Protein AF-A0A5N6YWA1-F1 (afdb_monomer)

pLDDT: mean 77.19, std 20.46, range [35.94, 98.06]

Organism: NCBI:txid138285

Radius of gyration: 17.49 Å; Cα contacts (8 Å, |Δi|>4): 201; chains: 1; bounding box: 44×34×45 Å

Secondary structure (DSSP, 8-state):
-EE-BT--EEEEEEEE-S-----HHHHHHS--------S--SEEEEEE---SSS-SEEEEEETTTTEEEEEEPPTTTTS---------------S-S--PPPPP--EEEEE---EEGGGGTT-EEGGGTTEETTS--TT----HHHHHHHHHHTTSPP--

InterPro domains:
  IPR007275 YTH domain [PF04146] (1-155)
  IPR007275 YTH domain [PS50882] (1-154)
  IPR007275 YTH domain [cd21134] (2-154)
  IPR045168 YTH domain containing protein [PTHR12357] (2-156)

Structure (mmCIF, N/CA/C/O backbone):
data_AF-A0A5N6YWA1-F1
#
_entry.id   AF-A0A5N6YWA1-F1
#
loop_
_atom_site.group_PDB
_atom_site.id
_atom_site.type_symbol
_atom_site.label_atom_id
_atom_site.label_alt_id
_atom_site.label_comp_id
_atom_site.label_asym_id
_atom_site.label_entity_id
_atom_site.label_seq_id
_atom_site.pdbx_PDB_ins_code
_atom_site.Cartn_x
_atom_site.Cartn_y
_atom_site.Cartn_z
_atom_site.occupancy
_atom_site.B_iso_or_equiv
_atom_site.auth_seq_id
_atom_site.auth_comp_id
_atom_site.auth_asym_id
_atom_site.auth_atom_id
_atom_site.pdbx_PDB_model_num
ATOM 1 N N . MET A 1 1 ? -2.960 -1.244 -1.814 1.00 94.38 1 MET A N 1
ATOM 2 C CA . MET A 1 1 ? -2.767 -0.648 -0.472 1.00 94.38 1 MET A CA 1
ATOM 3 C C . MET A 1 1 ? -1.416 0.034 -0.473 1.00 94.38 1 MET A C 1
ATOM 5 O O . MET A 1 1 ? -0.512 -0.536 -1.064 1.00 94.38 1 MET A O 1
ATOM 9 N N . PHE A 1 2 ? -1.275 1.211 0.135 1.00 94.56 2 PHE A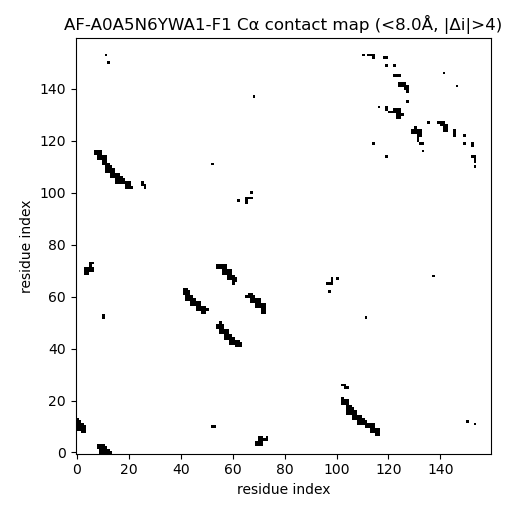 N 1
ATOM 10 C CA . PHE A 1 2 ? -0.006 1.943 0.147 1.00 94.56 2 PHE A CA 1
ATOM 11 C C . PHE A 1 2 ? 0.501 2.114 1.578 1.00 94.56 2 PHE A C 1
ATOM 13 O O . PHE A 1 2 ? -0.215 2.609 2.448 1.00 94.56 2 PHE A O 1
ATOM 20 N N . SER A 1 3 ? 1.745 1.713 1.803 1.00 92.94 3 SER A N 1
ATOM 21 C CA . SER A 1 3 ? 2.526 1.938 3.019 1.00 92.94 3 SER A CA 1
ATOM 22 C C . SER A 1 3 ? 3.948 2.286 2.614 1.00 92.94 3 SER A C 1
ATOM 24 O O . SER A 1 3 ? 4.394 1.883 1.542 1.00 92.94 3 SER A O 1
ATOM 26 N N . ALA A 1 4 ? 4.667 2.983 3.483 1.00 88.50 4 ALA A N 1
ATOM 27 C CA . ALA A 1 4 ? 6.078 3.264 3.270 1.00 88.50 4 ALA A CA 1
ATOM 28 C C . ALA A 1 4 ? 6.950 2.555 4.301 1.00 88.50 4 ALA A C 1
ATOM 30 O O . ALA A 1 4 ? 6.554 2.397 5.462 1.00 88.50 4 ALA A O 1
ATOM 31 N N . ASN A 1 5 ? 8.164 2.180 3.903 1.00 86.56 5 ASN A N 1
ATOM 32 C CA . ASN A 1 5 ? 9.148 1.671 4.850 1.00 86.56 5 ASN A CA 1
ATOM 33 C C . ASN A 1 5 ? 9.438 2.726 5.924 1.00 86.56 5 ASN A C 1
ATOM 35 O O . ASN A 1 5 ? 9.457 3.922 5.636 1.00 86.56 5 ASN A O 1
ATOM 39 N N . LYS A 1 6 ? 9.581 2.256 7.171 1.00 85.62 6 LYS A N 1
ATOM 40 C CA . LYS A 1 6 ? 9.783 3.061 8.392 1.00 85.62 6 LYS A CA 1
ATOM 41 C C . LYS A 1 6 ? 8.681 4.075 8.745 1.00 85.62 6 LYS A C 1
ATOM 43 O O . LYS A 1 6 ? 8.804 4.764 9.746 1.00 85.62 6 LYS A O 1
ATOM 48 N N . SER A 1 7 ? 7.567 4.120 8.014 1.00 87.94 7 SER A N 1
ATOM 49 C CA . SER A 1 7 ? 6.475 5.061 8.321 1.00 87.94 7 SER A CA 1
ATOM 50 C C . SER A 1 7 ? 5.608 4.683 9.523 1.00 87.94 7 SER A C 1
ATOM 52 O O . SER A 1 7 ? 4.990 5.544 10.135 1.00 87.94 7 SER A O 1
ATOM 54 N N . GLY A 1 8 ? 5.502 3.389 9.839 1.00 91.06 8 GLY A N 1
ATOM 55 C CA . GLY A 1 8 ? 4.617 2.910 10.904 1.00 91.06 8 GLY A CA 1
ATOM 56 C C . GLY A 1 8 ? 3.117 2.971 10.578 1.00 91.06 8 GLY A C 1
ATOM 57 O O . GLY A 1 8 ? 2.298 2.711 11.464 1.00 91.06 8 GLY A O 1
ATOM 58 N N . GLU A 1 9 ? 2.730 3.283 9.339 1.00 93.62 9 GLU A N 1
ATOM 59 C CA . GLU A 1 9 ? 1.328 3.444 8.954 1.00 93.62 9 GLU A CA 1
ATOM 60 C C . GLU A 1 9 ? 1.057 3.189 7.467 1.00 93.62 9 GLU A C 1
ATOM 62 O O . GLU A 1 9 ? 1.948 3.186 6.615 1.00 93.62 9 GLU A O 1
ATOM 67 N N . TYR A 1 10 ? -0.215 2.960 7.150 1.00 95.12 10 TYR A N 1
ATOM 68 C CA . TYR A 1 10 ? -0.704 2.983 5.780 1.00 95.12 10 TYR A CA 1
ATOM 69 C C . TYR A 1 10 ? -1.183 4.386 5.406 1.00 95.12 10 TYR A C 1
ATOM 71 O O . TYR A 1 10 ? -1.759 5.089 6.234 1.00 95.12 10 TYR A O 1
ATOM 79 N N . TYR A 1 11 ? -1.010 4.749 4.137 1.00 94.25 11 TYR A N 1
ATOM 80 C CA . TYR A 1 11 ? -1.332 6.072 3.582 1.00 94.25 11 TYR A CA 1
ATOM 81 C C . TYR A 1 11 ? -2.605 6.095 2.737 1.00 94.25 11 TYR A C 1
ATOM 83 O O . TYR A 1 11 ? -3.025 7.151 2.272 1.00 94.25 11 TYR A O 1
ATOM 91 N N . GLY A 1 12 ? -3.194 4.927 2.489 1.00 95.06 12 GLY A N 1
ATOM 92 C CA . GLY A 1 12 ? -4.413 4.824 1.708 1.00 95.06 12 GLY A CA 1
ATOM 93 C C . GLY A 1 12 ? -4.457 3.589 0.831 1.00 95.06 12 GLY A C 1
ATOM 94 O O . GLY A 1 12 ? -3.619 2.679 0.895 1.00 95.06 12 GLY A O 1
ATOM 95 N N . TYR A 1 13 ? -5.457 3.575 -0.038 1.00 96.81 13 TYR A N 1
ATOM 96 C CA . TYR A 1 13 ? -5.618 2.545 -1.045 1.00 96.81 13 TYR A CA 1
ATOM 97 C C . TYR A 1 13 ? -6.253 3.106 -2.314 1.00 96.81 13 TYR A C 1
ATOM 99 O O . TYR A 1 13 ? -7.013 4.078 -2.306 1.00 96.81 13 TYR A O 1
ATOM 107 N N . ALA A 1 14 ? -5.913 2.467 -3.426 1.00 96.75 14 ALA A N 1
ATOM 108 C CA . ALA A 1 14 ? -6.372 2.838 -4.748 1.00 96.75 14 ALA A CA 1
ATOM 109 C C . ALA A 1 14 ? -6.750 1.583 -5.530 1.00 96.75 14 ALA A C 1
ATOM 111 O O . ALA A 1 14 ? -6.256 0.486 -5.252 1.00 96.75 14 ALA A O 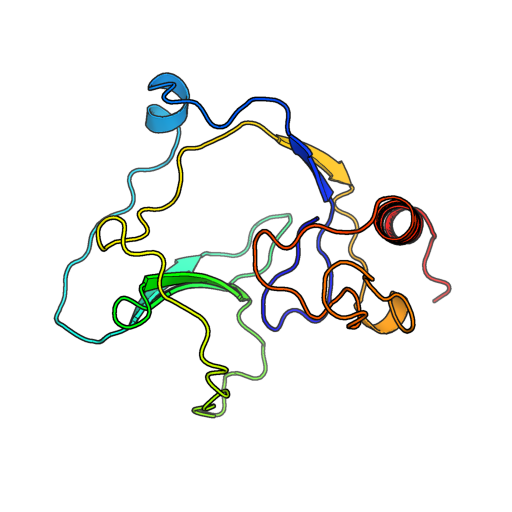1
ATOM 112 N N . ARG A 1 15 ? -7.607 1.766 -6.529 1.00 96.19 15 ARG A N 1
ATOM 113 C CA . ARG A 1 15 ? -7.982 0.734 -7.493 1.00 96.19 15 ARG A CA 1
ATOM 114 C C . ARG A 1 15 ? -7.171 0.909 -8.773 1.00 96.19 15 ARG A C 1
ATOM 116 O O . ARG A 1 15 ? -7.062 2.029 -9.268 1.00 96.19 15 ARG A O 1
ATOM 123 N N . MET A 1 16 ? -6.653 -0.184 -9.333 1.00 93.88 16 MET A N 1
ATOM 124 C CA . MET A 1 16 ? -6.093 -0.175 -10.689 1.00 93.88 16 MET A CA 1
ATOM 125 C C . MET A 1 16 ? -7.198 0.119 -11.706 1.00 93.88 16 MET A C 1
ATOM 127 O O . MET A 1 16 ? -8.238 -0.536 -11.715 1.00 93.88 16 MET A O 1
ATOM 131 N N . MET A 1 17 ? -6.968 1.116 -12.554 1.00 93.06 17 MET A N 1
ATOM 132 C CA . MET A 1 17 ? -7.900 1.563 -13.595 1.00 93.06 17 MET A CA 1
ATOM 133 C C . MET A 1 17 ? -7.442 1.166 -14.999 1.00 93.06 17 MET A C 1
ATOM 135 O O . MET A 1 17 ? -8.220 1.252 -15.944 1.00 93.06 17 MET A O 1
ATOM 139 N N . SER A 1 18 ? -6.190 0.736 -15.149 1.00 88.94 18 SER A N 1
ATOM 140 C CA . SER A 1 18 ? -5.660 0.181 -16.389 1.00 88.94 18 SER A CA 1
ATOM 141 C C . SER A 1 18 ? -4.780 -1.027 -16.097 1.00 88.94 18 SER A C 1
ATOM 143 O O . SER A 1 18 ? -4.269 -1.189 -14.989 1.00 88.94 18 SER A O 1
ATOM 145 N N . ARG A 1 19 ? -4.565 -1.858 -17.120 1.00 87.25 19 ARG A N 1
ATOM 146 C CA . ARG A 1 19 ? -3.453 -2.811 -17.117 1.00 87.25 19 ARG A CA 1
ATOM 147 C C . ARG A 1 19 ? -2.129 -2.046 -17.157 1.00 87.25 19 ARG A C 1
ATOM 149 O O . ARG A 1 19 ? -2.088 -0.899 -17.610 1.00 87.25 19 ARG A O 1
ATOM 156 N N . ILE A 1 20 ? -1.068 -2.709 -16.720 1.00 83.75 20 ILE A N 1
ATOM 157 C CA . ILE A 1 20 ? 0.310 -2.285 -16.958 1.00 83.75 20 ILE A CA 1
ATOM 158 C C . ILE A 1 20 ? 0.565 -2.524 -18.455 1.00 83.75 20 ILE A C 1
ATOM 160 O O . ILE A 1 20 ? 0.686 -3.670 -18.879 1.00 83.75 20 ILE A O 1
ATOM 164 N N . GLN A 1 21 ? 0.498 -1.470 -19.273 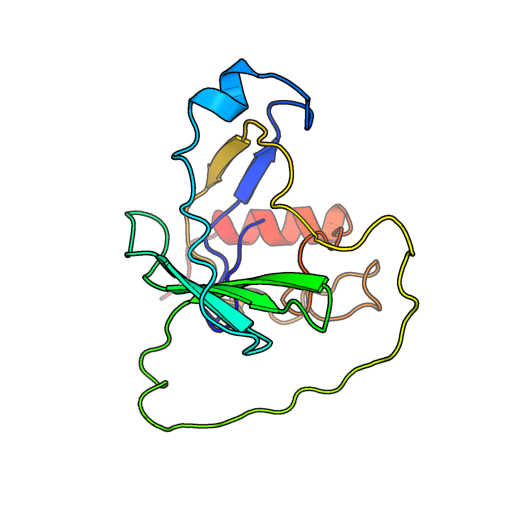1.00 68.31 21 GLN A N 1
ATOM 165 C CA . GLN A 1 21 ? 0.650 -1.539 -20.735 1.00 68.31 21 GLN A CA 1
ATOM 166 C C . GLN A 1 21 ? 1.912 -0.802 -21.193 1.00 68.31 21 GLN A C 1
ATOM 168 O O . GLN A 1 21 ? 2.390 0.106 -20.519 1.00 68.31 21 GLN A O 1
ATOM 173 N N . GLU A 1 22 ? 2.404 -1.166 -22.377 1.00 59.94 22 GLU A N 1
ATOM 174 C CA . GLU A 1 22 ? 3.334 -0.370 -23.196 1.00 59.94 22 GLU A CA 1
ATOM 175 C C . GLU A 1 22 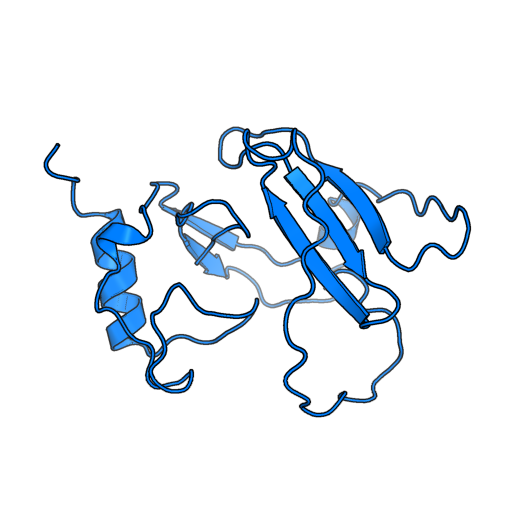? 2.586 0.774 -23.885 1.00 59.94 22 GLU A C 1
ATOM 177 O O . GLU A 1 22 ? 2.511 0.840 -25.106 1.00 59.94 22 GLU A O 1
ATOM 182 N N . ASP A 1 23 ? 1.929 1.630 -23.108 1.00 59.47 23 ASP A N 1
ATOM 183 C CA . ASP A 1 23 ? 1.290 2.811 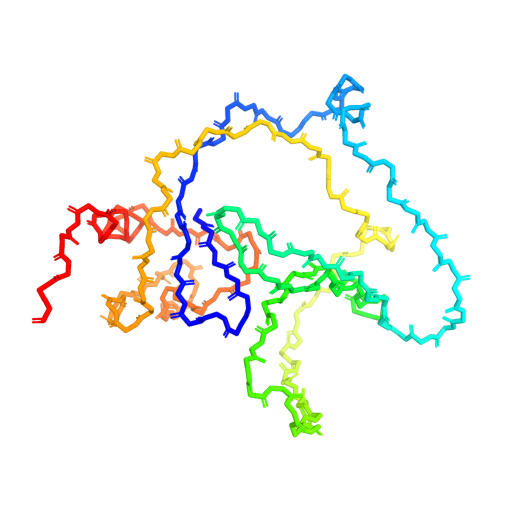-23.676 1.00 59.47 23 ASP A CA 1
ATOM 184 C C . ASP A 1 23 ? 2.276 3.979 -23.598 1.00 59.47 23 ASP A C 1
ATOM 186 O O . ASP A 1 23 ? 2.459 4.579 -22.535 1.00 59.47 23 ASP A O 1
ATOM 190 N N . ASP A 1 24 ? 2.936 4.284 -24.720 1.00 60.78 24 ASP A N 1
ATOM 191 C CA . ASP A 1 24 ? 3.927 5.366 -24.836 1.00 60.78 24 ASP A CA 1
ATOM 192 C C . ASP A 1 24 ? 3.387 6.714 -24.330 1.00 60.78 24 ASP A C 1
ATOM 194 O O . ASP A 1 24 ? 4.146 7.535 -23.810 1.00 60.78 24 ASP A O 1
ATOM 198 N N . GLY A 1 25 ? 2.066 6.920 -24.398 1.00 64.38 25 GLY A N 1
ATOM 199 C CA . GLY A 1 25 ? 1.406 8.113 -23.870 1.00 64.38 25 GLY A CA 1
ATOM 200 C C . GLY A 1 25 ? 1.554 8.287 -22.354 1.00 64.38 25 GLY A C 1
ATOM 201 O O . GLY A 1 25 ? 1.756 9.407 -21.893 1.00 64.38 25 GLY A O 1
ATOM 202 N N . LEU A 1 26 ? 1.512 7.204 -21.569 1.00 62.94 26 LEU A N 1
ATOM 203 C CA . LEU A 1 26 ? 1.730 7.268 -20.115 1.00 62.94 26 LEU A CA 1
ATOM 204 C C . LEU A 1 26 ? 3.211 7.431 -19.76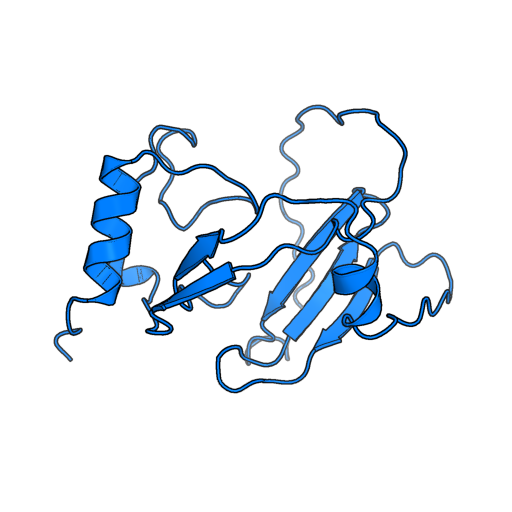9 1.00 62.94 26 LEU A C 1
ATOM 206 O O . LEU A 1 26 ? 3.555 8.067 -18.773 1.00 62.94 26 LEU A O 1
ATOM 210 N N . THR A 1 27 ? 4.085 6.857 -20.593 1.00 61.66 27 THR A N 1
ATOM 211 C CA . THR A 1 27 ? 5.536 6.961 -20.427 1.00 61.66 27 THR A CA 1
ATOM 212 C C . THR A 1 27 ? 6.020 8.393 -20.672 1.00 61.66 27 THR A C 1
ATOM 214 O O . THR A 1 27 ? 6.907 8.856 -19.961 1.00 61.66 27 THR A O 1
ATOM 217 N N . MET A 1 28 ? 5.410 9.123 -21.616 1.00 59.28 28 MET A N 1
ATOM 218 C CA . MET A 1 28 ? 5.745 10.526 -21.902 1.00 59.28 28 MET A CA 1
ATOM 219 C C . MET A 1 28 ? 5.308 11.521 -20.814 1.00 59.28 28 MET A C 1
ATOM 221 O O . MET A 1 28 ? 5.945 12.561 -20.668 1.00 59.28 28 MET A O 1
ATOM 225 N N . GLU A 1 29 ? 4.245 11.237 -20.052 1.00 64.38 29 GLU A N 1
ATOM 226 C CA . GLU A 1 29 ? 3.789 12.120 -18.961 1.00 64.38 29 GLU A CA 1
ATOM 227 C C . GLU A 1 29 ? 4.637 11.995 -17.687 1.00 64.38 29 GLU A C 1
ATOM 229 O O . GLU A 1 29 ? 4.633 12.901 -16.848 1.00 64.38 29 GLU A O 1
ATOM 234 N N . MET A 1 30 ? 5.375 10.893 -17.514 1.00 58.44 30 MET A N 1
ATOM 235 C CA . MET A 1 30 ? 6.265 10.751 -16.367 1.00 58.44 30 MET A CA 1
ATOM 236 C C . MET A 1 30 ? 7.529 11.603 -16.550 1.00 58.44 30 MET A C 1
ATOM 238 O O . MET A 1 30 ? 8.171 11.538 -17.599 1.00 58.44 30 MET A O 1
ATOM 242 N N . PRO A 1 31 ? 7.944 12.378 -15.528 1.00 54.91 31 PRO A N 1
ATOM 243 C CA . PRO A 1 31 ? 9.179 13.143 -15.604 1.00 54.91 31 PRO A CA 1
ATOM 244 C C . PRO A 1 31 ? 10.362 12.202 -15.841 1.00 54.91 31 PRO A C 1
ATOM 246 O O . PRO A 1 31 ? 10.544 11.212 -15.125 1.00 54.91 31 PRO A O 1
ATOM 249 N N . SER A 1 32 ? 11.180 12.534 -16.840 1.00 48.41 32 SER A N 1
ATOM 250 C CA . SER A 1 32 ? 12.418 11.827 -17.154 1.00 48.41 32 SER A CA 1
ATOM 251 C C . SER A 1 32 ? 13.332 11.838 -15.932 1.00 48.41 32 SER A C 1
ATOM 253 O O . SER A 1 32 ? 13.806 12.895 -15.509 1.00 48.41 32 SER A O 1
ATOM 255 N N . ARG A 1 33 ? 13.562 10.662 -15.347 1.00 53.12 33 ARG A N 1
ATOM 256 C CA . ARG A 1 33 ? 14.462 10.507 -14.204 1.00 53.12 33 ARG A CA 1
ATOM 257 C C . ARG A 1 33 ? 15.896 10.573 -14.713 1.00 53.12 33 ARG A C 1
ATOM 259 O O . ARG A 1 33 ? 16.275 9.814 -15.601 1.00 53.12 33 ARG A O 1
ATOM 266 N N . SER A 1 34 ? 16.678 11.509 -14.187 1.00 42.72 34 SER A N 1
ATOM 267 C CA . SER A 1 34 ? 18.085 11.635 -14.537 1.00 42.72 34 SER A CA 1
ATOM 268 C C . SER A 1 34 ? 18.857 10.421 -14.019 1.00 42.72 34 SER A C 1
ATOM 270 O O . SER A 1 34 ? 18.997 10.220 -12.814 1.00 42.72 34 SER A O 1
ATOM 272 N N . ASN A 1 35 ? 19.388 9.612 -14.939 1.00 43.56 35 ASN A N 1
ATOM 273 C CA . ASN A 1 35 ? 20.419 8.625 -14.627 1.00 43.56 35 ASN A CA 1
ATOM 274 C C . ASN A 1 35 ? 21.725 9.373 -14.322 1.00 43.56 35 ASN A C 1
ATOM 276 O O . ASN A 1 35 ? 22.590 9.516 -15.186 1.00 43.56 35 ASN A O 1
ATOM 280 N N . HIS A 1 36 ? 21.874 9.884 -13.101 1.00 42.84 36 HIS A N 1
ATOM 281 C CA . HIS A 1 36 ? 23.182 10.298 -12.607 1.00 42.84 36 HIS A CA 1
ATOM 282 C C . HIS A 1 36 ? 23.970 9.036 -12.245 1.00 42.84 36 HIS A C 1
ATOM 284 O O . HIS A 1 36 ? 23.877 8.521 -11.137 1.00 42.84 36 HIS A O 1
ATOM 290 N N . HIS A 1 37 ? 24.703 8.503 -13.223 1.00 42.88 37 HIS A N 1
ATOM 291 C CA . HIS A 1 37 ? 25.755 7.525 -12.974 1.00 42.88 37 HIS A CA 1
ATOM 292 C C . HIS A 1 37 ? 26.938 8.245 -12.324 1.00 42.88 37 HIS A C 1
ATOM 294 O O . HIS A 1 37 ? 27.694 8.929 -13.013 1.00 42.88 37 HIS A O 1
ATOM 300 N N . THR A 1 38 ? 27.108 8.064 -11.018 1.00 40.50 38 THR A N 1
ATOM 301 C CA . THR A 1 38 ? 28.362 8.370 -10.331 1.00 40.50 38 THR A CA 1
ATOM 302 C C . THR A 1 38 ? 28.737 7.162 -9.491 1.00 40.50 38 THR A C 1
ATOM 304 O O . THR A 1 38 ? 28.097 6.937 -8.476 1.00 40.50 38 THR A O 1
ATOM 307 N N . GLU A 1 39 ? 29.773 6.447 -9.946 1.00 47.12 39 GLU A N 1
ATOM 308 C CA . GLU A 1 39 ? 30.578 5.446 -9.221 1.00 47.12 39 GLU A CA 1
ATOM 309 C C . GLU A 1 39 ? 29.818 4.227 -8.634 1.00 47.12 39 GLU A C 1
ATOM 311 O O . GLU A 1 39 ? 28.623 4.286 -8.358 1.00 47.12 39 GLU A O 1
ATOM 316 N N . PRO A 1 40 ? 30.473 3.059 -8.495 1.00 46.00 40 PRO A N 1
ATOM 317 C CA . PRO A 1 40 ? 29.835 1.835 -8.027 1.00 46.00 40 PRO A CA 1
ATOM 318 C C . PRO A 1 40 ? 29.758 1.855 -6.497 1.00 46.00 40 PRO A C 1
ATOM 320 O O . PRO A 1 40 ? 30.455 1.102 -5.825 1.00 46.00 40 PRO A O 1
ATOM 323 N N . ASP A 1 41 ? 28.944 2.748 -5.944 1.00 53.00 41 ASP A N 1
ATOM 324 C CA . ASP A 1 41 ? 28.378 2.515 -4.620 1.00 53.00 41 ASP A CA 1
ATOM 325 C C . ASP A 1 41 ? 27.075 1.741 -4.860 1.00 53.00 41 ASP A C 1
ATOM 327 O O . ASP A 1 41 ? 26.228 2.169 -5.645 1.00 53.00 41 ASP A O 1
ATOM 331 N N . ASP A 1 42 ? 26.936 0.560 -4.254 1.00 65.75 42 ASP A N 1
ATOM 332 C CA . ASP A 1 42 ? 25.874 -0.431 -4.530 1.00 65.75 42 ASP A CA 1
ATOM 333 C C . ASP A 1 42 ? 24.427 0.101 -4.362 1.00 65.75 42 ASP A C 1
ATOM 335 O O . ASP A 1 42 ? 23.461 -0.587 -4.703 1.00 65.75 42 ASP A O 1
ATOM 339 N N . LEU A 1 43 ? 24.259 1.330 -3.857 1.00 75.56 43 LEU A N 1
ATOM 340 C CA . LEU A 1 43 ? 22.990 1.985 -3.551 1.00 75.56 43 LEU A CA 1
ATOM 341 C C . LEU A 1 43 ? 22.883 3.347 -4.247 1.00 75.56 43 LEU A C 1
ATOM 343 O O . LEU A 1 43 ? 23.497 4.329 -3.831 1.00 75.56 43 LEU A O 1
ATOM 347 N N . ASN A 1 44 ? 22.012 3.444 -5.250 1.00 82.94 44 ASN A N 1
ATOM 348 C CA . ASN A 1 44 ? 21.634 4.729 -5.836 1.00 82.94 44 ASN A CA 1
ATOM 349 C C . ASN A 1 44 ? 20.419 5.312 -5.087 1.00 82.94 44 ASN A C 1
ATOM 351 O O . ASN A 1 44 ? 19.350 4.696 -5.046 1.00 82.94 44 ASN A O 1
ATOM 355 N N . LEU A 1 45 ? 20.593 6.496 -4.487 1.00 85.75 45 LEU A N 1
ATOM 356 C CA . LEU A 1 45 ? 19.597 7.181 -3.660 1.00 85.75 45 LEU A CA 1
ATOM 357 C C . LEU A 1 45 ? 19.030 8.412 -4.375 1.00 85.75 45 LEU A C 1
ATOM 359 O O . LEU A 1 45 ? 19.759 9.352 -4.683 1.00 85.75 45 LEU A O 1
ATOM 363 N N . ILE A 1 46 ? 17.710 8.447 -4.567 1.00 86.75 46 ILE A N 1
ATOM 364 C CA . ILE A 1 46 ? 17.010 9.571 -5.206 1.00 86.75 46 ILE A CA 1
ATOM 365 C C . ILE A 1 46 ? 16.063 10.218 -4.184 1.00 86.75 46 ILE A C 1
ATOM 367 O O . ILE A 1 46 ? 15.030 9.620 -3.866 1.00 86.75 46 ILE A O 1
ATOM 371 N N . PRO A 1 47 ? 16.371 11.424 -3.668 1.00 86.75 47 PRO A N 1
ATOM 372 C CA . PRO A 1 47 ? 15.498 12.132 -2.736 1.00 86.75 47 PRO A CA 1
ATOM 373 C C . PRO A 1 47 ? 14.141 12.464 -3.360 1.00 86.75 47 PRO A C 1
ATOM 375 O O . PRO A 1 47 ? 14.051 12.872 -4.519 1.00 86.75 47 PRO A O 1
ATOM 378 N N . THR A 1 48 ? 13.081 12.347 -2.568 1.00 86.25 48 THR A N 1
ATOM 379 C CA . THR A 1 48 ? 11.719 12.726 -2.948 1.00 86.25 48 THR A CA 1
ATOM 380 C C . THR A 1 48 ? 11.159 13.717 -1.926 1.00 86.25 48 THR A C 1
ATOM 382 O O . THR A 1 48 ? 11.051 13.362 -0.747 1.00 86.25 48 THR A O 1
ATOM 385 N N . PRO A 1 49 ? 10.799 14.949 -2.331 1.00 87.31 49 PRO A N 1
ATOM 386 C CA . PRO A 1 49 ? 10.210 15.922 -1.420 1.00 87.31 49 PRO A CA 1
ATOM 387 C C . PRO A 1 49 ? 8.827 15.467 -0.942 1.00 87.31 49 PRO A C 1
ATOM 389 O O . PRO A 1 49 ? 8.153 14.676 -1.605 1.00 87.31 49 PRO A O 1
ATOM 392 N N . ALA A 1 50 ? 8.390 16.010 0.195 1.00 87.31 50 ALA A N 1
ATOM 393 C CA . ALA A 1 50 ? 7.046 15.773 0.700 1.00 87.31 50 ALA A CA 1
ATOM 394 C C . ALA A 1 50 ? 5.980 16.265 -0.293 1.00 87.31 50 ALA A C 1
ATOM 396 O O . ALA A 1 50 ? 6.136 17.285 -0.967 1.00 87.31 50 ALA A O 1
ATOM 397 N N . THR A 1 51 ? 4.870 15.540 -0.344 1.00 85.62 51 THR A N 1
ATOM 398 C CA . THR A 1 51 ? 3.681 15.870 -1.136 1.00 85.62 51 THR A CA 1
ATOM 399 C C . THR A 1 51 ? 2.471 16.013 -0.213 1.00 85.62 51 THR A C 1
ATOM 401 O O . THR A 1 51 ? 2.563 15.781 0.990 1.00 85.62 51 THR A O 1
ATOM 404 N N . SER A 1 52 ? 1.300 16.352 -0.762 1.00 82.56 52 SER A N 1
ATOM 405 C CA . SER A 1 52 ? 0.062 16.424 0.032 1.00 82.56 52 SER A CA 1
ATOM 406 C C . SER A 1 52 ? -0.335 15.090 0.687 1.00 82.56 52 SER A C 1
ATOM 408 O O . SER A 1 52 ? -1.148 15.101 1.607 1.00 82.56 52 SER A O 1
ATOM 410 N N . THR A 1 53 ? 0.173 13.952 0.201 1.00 76.50 53 THR A N 1
ATOM 411 C CA . THR A 1 53 ? -0.275 12.604 0.602 1.00 76.50 53 THR A CA 1
ATOM 412 C C . THR A 1 53 ? 0.851 11.694 1.091 1.00 76.50 53 THR A C 1
ATOM 414 O O . THR A 1 53 ? 0.574 10.607 1.590 1.00 76.50 53 THR A O 1
ATOM 417 N N . ALA A 1 54 ? 2.112 12.104 0.946 1.00 82.88 54 ALA A N 1
ATOM 418 C CA . ALA A 1 54 ? 3.277 11.326 1.359 1.00 82.88 54 ALA A CA 1
ATOM 419 C C . ALA A 1 54 ? 4.361 12.246 1.947 1.00 82.88 54 ALA A C 1
ATOM 421 O O . ALA A 1 54 ? 4.535 13.359 1.441 1.00 82.88 54 ALA A O 1
ATOM 422 N N . PRO A 1 55 ? 5.087 11.806 2.990 1.00 86.44 55 PRO A N 1
ATOM 423 C CA . PRO A 1 55 ? 6.170 12.584 3.578 1.00 86.44 55 PRO A CA 1
ATOM 424 C C . PRO A 1 55 ? 7.374 12.645 2.632 1.00 86.44 55 PRO A C 1
ATOM 426 O O . PRO A 1 55 ? 7.382 12.029 1.564 1.00 86.44 55 PRO A O 1
ATOM 429 N N . ASN A 1 56 ? 8.399 13.397 3.025 1.00 90.12 56 ASN A N 1
ATOM 430 C CA . ASN A 1 56 ? 9.699 13.310 2.376 1.00 90.12 56 ASN A CA 1
ATOM 431 C C . ASN A 1 56 ? 10.304 11.914 2.571 1.00 90.12 56 ASN A C 1
ATOM 433 O O . ASN A 1 56 ? 9.982 11.188 3.515 1.00 90.12 56 ASN A O 1
ATOM 437 N N . GLY A 1 57 ? 11.167 11.537 1.643 1.00 90.38 57 GLY A N 1
ATOM 438 C CA . GLY A 1 57 ? 11.788 10.226 1.636 1.00 90.38 57 GLY A CA 1
ATOM 439 C C . GLY A 1 57 ? 12.771 10.085 0.496 1.00 90.38 57 GLY A C 1
ATOM 440 O O . GLY A 1 57 ? 13.228 11.073 -0.087 1.00 90.38 57 GLY A O 1
ATOM 441 N N . ARG A 1 58 ? 13.074 8.840 0.147 1.00 90.06 58 ARG A N 1
ATOM 442 C CA . ARG A 1 58 ? 14.040 8.516 -0.900 1.00 90.06 58 ARG A CA 1
ATOM 443 C C . ARG A 1 58 ? 13.703 7.204 -1.592 1.00 90.06 58 ARG A C 1
ATOM 445 O O . ARG A 1 58 ? 13.274 6.241 -0.958 1.00 90.06 58 ARG A O 1
ATOM 452 N N . ILE A 1 59 ? 13.924 7.166 -2.902 1.00 87.44 59 ILE A N 1
ATOM 453 C CA . ILE A 1 59 ? 13.975 5.916 -3.663 1.00 87.44 59 ILE A CA 1
ATOM 454 C C . ILE A 1 59 ? 15.374 5.335 -3.467 1.00 87.44 59 ILE A C 1
ATOM 456 O O . ILE A 1 59 ? 16.363 6.020 -3.721 1.00 87.44 59 ILE A O 1
ATOM 460 N N . ILE A 1 60 ? 15.440 4.084 -3.026 1.00 86.50 60 ILE A N 1
ATOM 461 C CA . ILE A 1 60 ? 16.663 3.304 -2.860 1.00 86.50 60 ILE A CA 1
ATOM 462 C C . ILE A 1 60 ? 16.677 2.256 -3.965 1.00 86.50 60 ILE A C 1
ATOM 464 O O . ILE A 1 60 ? 15.789 1.406 -4.030 1.00 86.50 60 ILE A O 1
ATOM 468 N N . ASN A 1 61 ? 17.668 2.340 -4.844 1.00 83.56 61 ASN A N 1
ATOM 469 C CA . ASN A 1 61 ? 17.947 1.343 -5.867 1.00 83.56 61 ASN A CA 1
ATOM 470 C C . ASN A 1 61 ? 19.212 0.575 -5.457 1.00 83.56 61 ASN A C 1
ATOM 472 O O . ASN A 1 61 ? 20.320 1.083 -5.629 1.00 83.56 61 ASN A O 1
ATOM 476 N N . ASP A 1 62 ? 19.027 -0.606 -4.861 1.00 82.81 62 ASP A N 1
ATOM 477 C CA . ASP A 1 62 ? 20.103 -1.530 -4.483 1.00 82.81 62 ASP A CA 1
ATOM 478 C C . ASP A 1 62 ? 20.426 -2.392 -5.704 1.00 82.81 62 ASP A C 1
ATOM 480 O O . ASP A 1 62 ? 19.730 -3.367 -6.012 1.00 82.81 62 ASP A O 1
ATOM 484 N N . LEU A 1 63 ? 21.466 -1.981 -6.431 1.00 77.19 63 LEU A N 1
ATOM 485 C CA . LEU A 1 63 ? 21.892 -2.632 -7.666 1.00 77.19 63 LEU A CA 1
ATOM 486 C C . LEU A 1 63 ? 22.460 -4.027 -7.392 1.00 77.19 63 LEU A C 1
ATOM 488 O O . LEU A 1 63 ? 22.255 -4.928 -8.204 1.00 77.19 63 LEU A O 1
ATOM 492 N N . ALA A 1 64 ? 23.116 -4.218 -6.245 1.00 77.12 64 ALA A N 1
ATOM 493 C CA . ALA A 1 64 ? 23.692 -5.500 -5.850 1.00 77.12 64 ALA A CA 1
ATOM 494 C C . ALA A 1 64 ? 22.615 -6.562 -5.599 1.00 77.12 64 ALA A C 1
ATOM 496 O O . ALA A 1 64 ? 22.807 -7.737 -5.912 1.00 77.12 64 ALA A O 1
ATOM 497 N N . ARG A 1 65 ? 21.469 -6.155 -5.046 1.00 77.25 65 ARG A N 1
ATOM 498 C CA . ARG A 1 65 ? 20.316 -7.036 -4.810 1.00 77.25 65 ARG A CA 1
ATOM 499 C C . ARG A 1 65 ? 19.274 -6.997 -5.922 1.00 77.25 65 ARG A C 1
ATOM 501 O O . ARG A 1 65 ? 18.342 -7.795 -5.890 1.00 77.25 65 ARG A O 1
ATOM 508 N N . GLY A 1 66 ? 19.405 -6.073 -6.872 1.00 75.31 66 GLY A N 1
ATOM 509 C CA . GLY A 1 66 ? 18.428 -5.855 -7.932 1.00 75.31 66 GLY A CA 1
ATOM 510 C C . GLY A 1 66 ? 17.046 -5.473 -7.398 1.00 75.31 66 GLY A C 1
ATOM 511 O O . GLY A 1 66 ? 16.055 -5.901 -7.979 1.00 75.31 66 GLY A O 1
ATOM 512 N N . ILE A 1 67 ? 16.973 -4.717 -6.295 1.00 80.00 67 ILE A N 1
ATOM 513 C CA . ILE A 1 67 ? 15.709 -4.284 -5.679 1.00 80.00 67 ILE A CA 1
ATOM 514 C C . ILE A 1 67 ? 15.591 -2.761 -5.678 1.00 80.00 67 ILE A C 1
ATOM 516 O O . ILE A 1 67 ? 16.545 -2.043 -5.378 1.00 80.00 67 ILE A O 1
ATOM 520 N N . VAL A 1 68 ? 14.383 -2.267 -5.945 1.00 83.50 68 VAL A N 1
ATOM 521 C CA . VAL A 1 68 ? 14.045 -0.846 -5.822 1.00 83.50 68 VAL A CA 1
ATOM 522 C C . VAL A 1 68 ? 12.906 -0.677 -4.826 1.00 83.50 68 VAL A C 1
ATOM 524 O O . VAL A 1 68 ? 11.879 -1.341 -4.937 1.00 83.50 68 VAL A O 1
ATOM 527 N N . PHE A 1 69 ? 13.064 0.221 -3.856 1.00 85.44 69 PHE A N 1
ATOM 528 C CA . PHE A 1 69 ? 12.017 0.524 -2.880 1.00 85.44 69 PHE A CA 1
ATOM 529 C C . PHE A 1 69 ? 12.053 1.986 -2.438 1.00 85.44 69 PHE A C 1
ATOM 531 O O . PHE A 1 69 ? 13.047 2.685 -2.613 1.00 85.44 69 PHE A O 1
ATOM 538 N N . TRP A 1 70 ? 10.945 2.459 -1.872 1.00 87.50 70 TRP A N 1
ATOM 539 C CA . TRP A 1 70 ? 10.843 3.799 -1.299 1.00 87.50 70 TRP A CA 1
ATOM 540 C C . TRP A 1 70 ? 10.822 3.730 0.228 1.00 87.50 70 TRP A C 1
ATOM 542 O O . TRP A 1 70 ? 10.134 2.889 0.813 1.00 87.50 70 TRP A O 1
ATOM 552 N N . GLU A 1 71 ? 11.557 4.626 0.875 1.00 90.06 71 GLU A N 1
ATOM 553 C CA . GLU A 1 71 ? 11.597 4.770 2.329 1.00 90.06 71 GLU A CA 1
ATOM 554 C C . GLU A 1 71 ? 11.245 6.205 2.725 1.00 90.06 71 GLU A C 1
ATOM 556 O O . GLU A 1 71 ? 11.721 7.153 2.098 1.00 90.06 71 GLU A O 1
ATOM 561 N N . ALA A 1 72 ? 10.402 6.349 3.752 1.00 89.50 72 ALA A N 1
ATOM 562 C CA . ALA A 1 72 ? 10.129 7.646 4.357 1.00 89.50 72 ALA A CA 1
ATOM 563 C C . ALA A 1 72 ? 11.333 8.071 5.199 1.00 89.50 72 ALA A C 1
ATOM 565 O O . ALA A 1 72 ? 11.876 7.254 5.943 1.00 89.50 72 ALA A O 1
ATOM 566 N N . ASP A 1 73 ? 11.705 9.346 5.136 1.00 86.06 73 ASP A N 1
ATOM 567 C CA . ASP A 1 73 ? 12.703 9.880 6.057 1.00 86.06 73 ASP A CA 1
ATOM 568 C C . ASP A 1 73 ? 12.068 9.948 7.450 1.00 86.06 73 ASP A C 1
ATOM 570 O O . ASP A 1 73 ? 11.076 10.656 7.656 1.00 86.06 73 ASP A O 1
ATOM 574 N N . SER A 1 74 ? 12.598 9.189 8.406 1.00 70.81 74 SER A N 1
ATOM 575 C CA . SER A 1 74 ? 12.148 9.285 9.789 1.00 70.81 74 SER A CA 1
ATOM 576 C C . SER A 1 74 ? 12.920 10.406 10.483 1.00 70.81 74 SER A C 1
ATOM 578 O O . SER A 1 74 ? 14.095 10.645 10.209 1.00 70.81 74 SER A O 1
ATOM 580 N N . SER A 1 75 ? 12.285 11.107 11.420 1.00 55.03 75 SER A N 1
ATOM 581 C CA . SER A 1 75 ? 12.971 12.118 12.238 1.00 55.03 75 SER A CA 1
ATOM 582 C C . SER A 1 75 ? 14.027 11.526 13.186 1.00 55.03 75 SER A C 1
ATOM 584 O O . SER A 1 75 ? 14.682 12.282 13.893 1.00 55.03 75 SER A O 1
ATOM 586 N N . GLU A 1 76 ? 14.172 10.197 13.241 1.00 51.53 76 GLU A N 1
ATOM 587 C CA . GLU A 1 76 ? 15.138 9.481 14.086 1.00 51.53 76 GLU A CA 1
ATOM 588 C C . GLU A 1 76 ? 16.458 9.167 13.351 1.00 51.53 76 GLU A C 1
ATOM 590 O O . GLU A 1 76 ? 17.397 8.675 13.968 1.00 51.53 76 GLU A O 1
ATOM 595 N N . ASP A 1 77 ? 16.574 9.491 12.056 1.00 48.84 77 ASP A N 1
ATOM 596 C CA . ASP A 1 77 ? 17.761 9.201 11.234 1.00 48.84 77 ASP A CA 1
ATOM 597 C C . ASP A 1 77 ? 18.955 10.173 11.477 1.00 48.84 77 ASP A C 1
ATOM 599 O O . ASP A 1 77 ? 19.870 10.237 10.654 1.00 48.84 77 ASP A O 1
ATOM 603 N N . GLU A 1 78 ? 18.992 10.923 12.592 1.00 48.16 78 GLU A N 1
ATOM 604 C CA . GLU A 1 78 ? 20.186 11.704 12.993 1.00 48.16 78 GLU A CA 1
ATOM 605 C C . GLU A 1 78 ? 21.296 10.845 13.628 1.00 48.16 78 GLU A C 1
ATOM 607 O O . GLU A 1 78 ? 22.432 11.306 13.732 1.00 48.16 78 GLU A O 1
ATOM 612 N N . ASP A 1 79 ? 21.012 9.595 14.009 1.00 37.28 79 ASP A N 1
ATOM 613 C CA . ASP A 1 79 ? 22.029 8.666 14.511 1.00 37.28 79 ASP A CA 1
ATOM 614 C C . ASP A 1 79 ? 22.254 7.531 13.505 1.00 37.28 79 ASP A C 1
ATOM 616 O O . ASP A 1 79 ? 21.343 6.773 13.169 1.00 37.28 79 ASP A O 1
ATOM 620 N N . GLY A 1 80 ? 23.478 7.451 12.976 1.00 42.16 80 GLY A N 1
ATOM 621 C CA . GLY A 1 80 ? 23.894 6.607 11.853 1.00 42.16 80 GLY A CA 1
ATOM 622 C C . GLY A 1 80 ? 23.850 5.102 12.131 1.00 42.16 80 GLY A C 1
ATOM 623 O O . GLY A 1 80 ? 24.881 4.426 12.113 1.00 42.16 80 GLY A O 1
ATOM 624 N N . SER A 1 81 ? 22.661 4.545 12.344 1.00 37.06 81 SER A N 1
ATOM 625 C CA . SER A 1 81 ? 22.478 3.120 12.582 1.00 37.06 81 SER A CA 1
ATOM 626 C C . SER A 1 81 ? 22.420 2.360 11.258 1.00 37.06 81 SER A C 1
ATOM 628 O O . SER A 1 81 ? 21.372 2.133 10.651 1.00 37.06 81 SER A O 1
ATOM 630 N N . LYS A 1 82 ? 23.610 1.964 10.802 1.00 47.72 82 LYS A N 1
ATOM 631 C CA . LYS A 1 82 ? 23.838 0.926 9.796 1.00 47.72 82 LYS A CA 1
ATOM 632 C C . LYS A 1 82 ? 23.120 -0.347 10.270 1.00 47.72 82 LYS A C 1
ATOM 634 O O . LYS A 1 82 ? 23.629 -1.035 11.148 1.00 47.72 82 LYS A O 1
ATOM 639 N N . PHE A 1 83 ? 21.940 -0.658 9.734 1.00 43.59 83 PHE A N 1
ATOM 640 C CA . PHE A 1 83 ? 21.260 -1.913 10.059 1.00 43.59 83 PHE A CA 1
ATOM 641 C C . PHE A 1 83 ? 21.353 -2.909 8.911 1.00 43.59 83 PHE A C 1
ATOM 643 O O . PHE A 1 83 ? 20.653 -2.823 7.902 1.00 43.59 83 PHE A O 1
ATOM 650 N N . GLU A 1 84 ? 22.217 -3.895 9.141 1.00 50.31 84 GLU A N 1
ATOM 651 C CA . GLU A 1 84 ? 22.082 -5.253 8.639 1.00 50.31 84 GLU A CA 1
ATOM 652 C C . GLU A 1 84 ? 20.629 -5.728 8.814 1.00 50.31 84 GLU A C 1
ATOM 654 O O . GLU A 1 84 ? 20.070 -5.676 9.912 1.00 50.31 84 GLU A O 1
ATOM 659 N N . ARG A 1 85 ? 19.998 -6.231 7.750 1.00 46.44 85 ARG A N 1
ATOM 660 C CA . ARG A 1 85 ? 18.808 -7.077 7.894 1.00 46.44 85 ARG A CA 1
ATOM 661 C C . ARG A 1 85 ? 18.951 -8.354 7.096 1.00 46.44 85 ARG A C 1
ATOM 663 O O . ARG A 1 85 ? 19.354 -8.356 5.937 1.00 46.44 85 ARG A O 1
ATOM 670 N N . SER A 1 86 ? 18.604 -9.423 7.806 1.00 41.28 86 SER A N 1
ATOM 671 C CA . SER A 1 86 ? 18.709 -10.829 7.458 1.00 41.28 86 SER A CA 1
ATOM 672 C C . SER A 1 86 ? 18.209 -11.123 6.050 1.00 41.28 86 SER A C 1
ATOM 674 O O . SER A 1 86 ? 17.015 -11.005 5.759 1.00 41.28 86 SER A O 1
ATOM 676 N N . VAL A 1 87 ? 19.136 -11.572 5.212 1.00 39.22 87 VAL A N 1
ATOM 677 C CA . VAL A 1 87 ? 18.842 -12.248 3.957 1.00 39.22 87 VAL A CA 1
ATOM 678 C C . VAL A 1 87 ? 18.282 -13.621 4.322 1.00 39.22 87 VAL A C 1
ATOM 680 O O . VAL A 1 87 ? 19.008 -14.495 4.784 1.00 39.22 87 VAL A O 1
ATOM 683 N N . THR A 1 88 ? 16.972 -13.799 4.187 1.00 35.94 88 THR A N 1
ATOM 684 C CA . THR A 1 88 ? 16.422 -15.124 3.911 1.00 35.94 88 THR A CA 1
ATOM 685 C C . THR A 1 88 ? 16.544 -15.335 2.409 1.00 35.94 88 THR A C 1
ATOM 687 O O . THR A 1 88 ? 15.895 -14.639 1.626 1.00 35.94 88 THR A O 1
ATOM 690 N N . ASP A 1 89 ? 17.461 -16.233 2.047 1.00 48.19 89 ASP A N 1
ATOM 691 C CA . ASP A 1 89 ? 17.646 -16.799 0.712 1.00 48.19 89 ASP A CA 1
ATOM 692 C C . ASP A 1 89 ? 16.304 -17.279 0.158 1.00 48.19 89 ASP A C 1
ATOM 694 O O . ASP A 1 89 ? 15.668 -18.134 0.770 1.00 48.19 89 ASP A O 1
ATOM 698 N N . VAL A 1 90 ? 15.892 -16.747 -0.992 1.00 41.28 90 VAL A N 1
ATOM 699 C CA . VAL A 1 90 ? 14.994 -17.430 -1.932 1.00 41.28 90 VAL A CA 1
ATOM 700 C C . VAL A 1 90 ? 15.186 -16.837 -3.328 1.00 41.28 90 VAL A C 1
ATOM 702 O O . VAL A 1 90 ? 14.829 -15.691 -3.589 1.00 41.28 90 VAL A O 1
ATOM 705 N N . GLU A 1 91 ? 15.817 -17.669 -4.157 1.00 38.59 91 GLU A N 1
ATOM 706 C CA . GLU A 1 91 ? 15.787 -17.794 -5.619 1.00 38.59 91 GLU A CA 1
ATOM 707 C C . GLU A 1 91 ? 15.541 -16.516 -6.432 1.00 38.59 91 GLU A C 1
ATOM 709 O O . GLU A 1 91 ? 14.417 -16.069 -6.663 1.00 38.59 91 GLU A O 1
ATOM 714 N N . ALA A 1 92 ? 16.654 -15.981 -6.938 1.00 41.44 92 ALA A N 1
ATOM 715 C CA . ALA A 1 92 ? 16.688 -15.040 -8.040 1.00 41.44 92 ALA A CA 1
ATOM 716 C C . ALA A 1 92 ? 15.978 -15.644 -9.261 1.00 41.44 92 ALA A C 1
ATOM 718 O O . ALA A 1 92 ? 16.446 -16.616 -9.854 1.00 41.44 92 ALA A O 1
ATOM 719 N N . VAL A 1 93 ? 14.854 -15.047 -9.654 1.00 38.28 93 VAL A N 1
ATOM 720 C CA . VAL A 1 93 ? 14.323 -15.219 -11.005 1.00 38.28 93 VAL A CA 1
ATOM 721 C C . VAL A 1 93 ? 15.286 -14.484 -11.935 1.00 38.28 93 VAL A C 1
ATOM 723 O O . VAL A 1 93 ? 15.292 -13.256 -12.003 1.00 38.28 93 VAL A O 1
ATOM 726 N N . GLU A 1 94 ? 16.158 -15.251 -12.586 1.00 42.41 94 GLU A N 1
ATOM 727 C CA . GLU A 1 94 ? 17.037 -14.781 -13.651 1.00 42.41 94 GLU A CA 1
ATOM 728 C C . GLU A 1 94 ? 16.202 -14.399 -14.881 1.00 42.41 94 GLU A C 1
ATOM 730 O O . GLU A 1 94 ? 15.966 -15.207 -15.774 1.00 42.41 94 GLU A O 1
ATOM 735 N N . GLU A 1 95 ? 15.777 -13.142 -14.955 1.00 39.28 95 GLU A N 1
ATOM 736 C CA . GLU A 1 95 ? 15.469 -12.497 -16.229 1.00 39.28 95 GLU A CA 1
ATOM 737 C C . GLU A 1 95 ? 16.017 -11.069 -16.183 1.00 39.28 95 GLU A C 1
ATOM 739 O O . GLU A 1 95 ? 15.452 -10.187 -15.547 1.00 39.28 95 GLU A O 1
ATOM 744 N N . SER A 1 96 ? 17.186 -10.900 -16.808 1.00 38.97 96 SER A N 1
ATOM 745 C CA . SER A 1 96 ? 17.853 -9.637 -17.147 1.00 38.97 96 SER A CA 1
ATOM 746 C C . SER A 1 96 ? 17.957 -8.592 -16.027 1.00 38.97 96 SER A C 1
ATOM 748 O O . SER A 1 96 ? 17.032 -7.839 -15.742 1.00 38.97 96 SER A O 1
ATOM 750 N N . GLY A 1 97 ? 19.164 -8.507 -15.454 1.00 38.47 97 GLY A N 1
ATOM 751 C CA . GLY A 1 97 ? 19.567 -7.497 -14.477 1.00 38.47 97 GLY A CA 1
ATOM 752 C C . GLY A 1 97 ? 19.105 -6.080 -14.827 1.00 38.47 97 GLY A C 1
ATOM 753 O O . GLY A 1 97 ? 19.010 -5.716 -15.996 1.00 38.47 97 GLY A O 1
ATOM 754 N N . PHE A 1 98 ? 18.862 -5.306 -13.768 1.00 40.25 98 PHE A N 1
ATOM 755 C CA . PHE A 1 98 ? 18.140 -4.032 -13.704 1.00 40.25 98 PHE A CA 1
ATOM 756 C C . PHE A 1 98 ? 16.615 -4.203 -13.641 1.00 40.25 98 PHE A C 1
ATOM 758 O O . PHE A 1 98 ? 15.922 -4.197 -14.657 1.00 40.25 98 PHE A O 1
ATOM 765 N N . GLN A 1 99 ? 16.067 -4.217 -12.417 1.00 48.97 99 GLN A N 1
ATOM 766 C CA . GLN A 1 99 ? 14.679 -3.804 -12.197 1.00 48.97 99 GLN A CA 1
ATOM 767 C C . GLN A 1 99 ? 14.567 -2.313 -12.544 1.00 48.97 99 GLN A C 1
ATOM 769 O O . GLN A 1 99 ? 14.609 -1.430 -11.690 1.00 48.97 99 GLN A O 1
ATOM 774 N N . SER A 1 100 ? 14.484 -2.019 -13.840 1.00 57.53 100 SER A N 1
ATOM 775 C CA . SER A 1 100 ? 13.971 -0.741 -14.308 1.00 57.53 100 SER A CA 1
ATOM 776 C C . SER A 1 100 ? 12.603 -0.532 -13.656 1.00 57.53 100 SER A C 1
ATOM 778 O O . SER A 1 100 ? 11.824 -1.479 -13.523 1.00 57.53 100 SER A O 1
ATOM 780 N N . ILE A 1 101 ? 12.336 0.691 -13.175 1.00 66.94 101 ILE A N 1
ATOM 781 C CA . ILE A 1 101 ? 11.015 1.045 -12.644 1.00 66.94 101 ILE A CA 1
ATOM 782 C C . ILE A 1 101 ? 9.973 0.540 -13.652 1.00 66.94 101 ILE A C 1
ATOM 784 O O . ILE A 1 101 ? 10.094 0.803 -14.850 1.00 66.94 101 ILE A O 1
ATOM 788 N N . GLY A 1 102 ? 9.008 -0.246 -13.174 1.00 72.50 102 GLY A N 1
ATOM 789 C CA . GLY A 1 102 ? 8.014 -0.862 -14.044 1.00 72.50 102 GLY A CA 1
ATOM 790 C C . GLY A 1 102 ? 7.233 0.176 -14.854 1.00 72.50 102 GLY A C 1
ATOM 791 O O . GLY A 1 102 ? 7.204 1.366 -14.531 1.00 72.50 102 GLY A O 1
ATOM 792 N N . LYS A 1 103 ? 6.568 -0.284 -15.914 1.00 80.69 103 LYS A N 1
ATOM 793 C CA . LYS A 1 103 ? 5.751 0.584 -16.771 1.00 80.69 103 LYS A CA 1
ATOM 794 C C . LYS A 1 103 ? 4.619 1.245 -15.969 1.00 80.69 103 LYS A C 1
ATOM 796 O O . LYS A 1 103 ? 4.036 0.601 -15.089 1.00 80.69 103 LYS A O 1
ATOM 801 N N . PRO A 1 104 ? 4.278 2.508 -16.271 1.00 84.44 104 PRO A N 1
ATOM 802 C CA . PRO A 1 104 ? 3.202 3.203 -15.583 1.00 84.44 104 PRO A CA 1
ATOM 803 C C . PRO A 1 104 ? 1.840 2.547 -15.840 1.00 84.44 104 PRO A C 1
ATOM 805 O O . PRO A 1 104 ? 1.572 1.978 -16.897 1.00 84.44 104 PRO A O 1
ATOM 808 N N . PHE A 1 105 ? 0.943 2.675 -14.867 1.00 87.50 105 PHE A N 1
ATOM 809 C CA . PHE A 1 105 ? -0.459 2.286 -14.984 1.00 87.50 105 PHE A CA 1
ATOM 810 C C . PHE A 1 105 ? -1.334 3.272 -14.212 1.00 87.50 105 PHE A C 1
ATOM 812 O O . PHE A 1 105 ? -0.892 3.919 -13.260 1.00 87.50 105 PHE A O 1
ATOM 819 N N . ARG A 1 106 ? -2.594 3.406 -14.628 1.00 89.12 106 ARG A N 1
ATOM 820 C CA . ARG A 1 106 ? -3.537 4.329 -13.998 1.00 89.12 106 ARG A CA 1
ATOM 821 C C . ARG A 1 106 ? -4.128 3.707 -12.745 1.00 89.12 106 ARG A C 1
ATOM 823 O O . ARG A 1 106 ? -4.588 2.564 -12.760 1.00 89.12 106 ARG A O 1
ATOM 830 N N . ILE A 1 107 ? -4.202 4.508 -11.690 1.00 93.50 107 ILE A N 1
ATOM 831 C CA . ILE A 1 107 ? -4.913 4.182 -10.456 1.00 93.50 107 ILE A CA 1
ATOM 832 C C . ILE A 1 107 ? -5.944 5.260 -10.135 1.00 93.50 107 ILE A C 1
ATOM 834 O O . ILE A 1 107 ? -5.823 6.405 -10.565 1.00 93.50 107 ILE A O 1
ATOM 838 N N . GLN A 1 108 ? -6.949 4.891 -9.350 1.00 95.31 108 GLN A N 1
ATOM 839 C CA . GLN A 1 108 ? -7.893 5.816 -8.738 1.00 95.31 108 GLN A CA 1
ATOM 840 C C . GLN A 1 108 ? -7.813 5.664 -7.225 1.00 95.31 108 GLN A C 1
ATOM 842 O O . GLN A 1 108 ? -8.124 4.592 -6.700 1.00 95.31 108 GLN A O 1
ATOM 847 N N . TRP A 1 109 ? -7.413 6.730 -6.534 1.00 95.31 109 TRP A N 1
ATOM 848 C CA . TRP A 1 109 ? -7.468 6.786 -5.076 1.00 95.31 109 TRP A CA 1
ATOM 849 C C . TRP A 1 109 ? -8.910 6.623 -4.600 1.00 95.31 109 TRP A C 1
ATOM 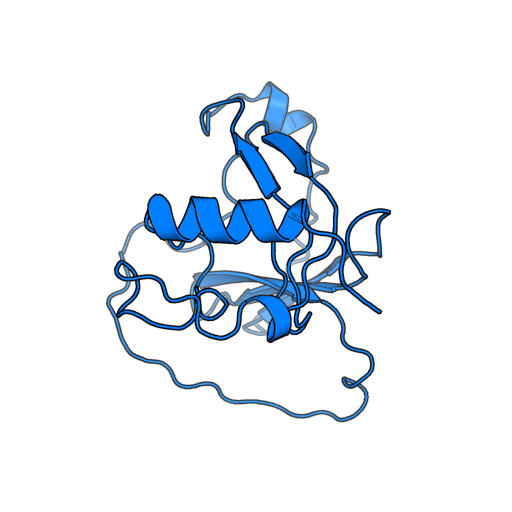851 O O . TRP A 1 109 ? -9.809 7.307 -5.086 1.00 95.31 109 TRP A O 1
ATOM 861 N N . LEU A 1 110 ? -9.117 5.692 -3.670 1.00 95.44 110 LEU A N 1
ATOM 862 C CA . LEU A 1 110 ? -10.407 5.460 -3.018 1.00 95.44 110 LEU A CA 1
ATOM 863 C C . LEU A 1 110 ? -10.403 5.999 -1.585 1.00 95.44 110 LEU A C 1
ATOM 865 O O . LEU A 1 110 ? -11.424 6.482 -1.112 1.00 95.44 110 LEU A O 1
ATOM 869 N N . SER A 1 111 ? -9.247 5.971 -0.921 1.00 93.81 111 SER A N 1
ATOM 870 C CA . SER A 1 111 ? -9.008 6.684 0.332 1.00 93.81 111 SER A CA 1
ATOM 871 C C . SER A 1 111 ? -7.545 7.095 0.431 1.00 93.81 111 SER A C 1
ATOM 873 O O . SER A 1 111 ? -6.654 6.330 0.050 1.00 93.81 111 SER A O 1
ATOM 875 N N . THR A 1 112 ? -7.321 8.291 0.968 1.00 92.81 112 THR A N 1
ATOM 876 C CA . THR A 1 112 ? -6.014 8.822 1.384 1.00 92.81 112 THR A CA 1
ATOM 877 C C . THR A 1 112 ? -5.955 9.020 2.903 1.00 92.81 112 THR A C 1
ATOM 879 O O . THR A 1 112 ? -5.110 9.761 3.401 1.00 92.81 112 THR A O 1
ATOM 882 N N . GLU A 1 113 ? -6.891 8.422 3.652 1.00 91.38 113 GLU A N 1
ATOM 883 C CA . GLU A 1 113 ? -6.835 8.426 5.113 1.00 91.38 113 GLU A CA 1
ATOM 884 C C . GLU A 1 113 ? -5.671 7.569 5.610 1.00 91.38 113 GLU A C 1
ATOM 886 O O . GLU A 1 113 ? -5.287 6.576 4.988 1.00 91.38 113 GLU A O 1
ATOM 891 N N . ARG A 1 114 ? -5.111 7.951 6.759 1.00 92.38 114 ARG A N 1
ATOM 892 C CA . ARG A 1 114 ? -3.973 7.251 7.355 1.00 92.38 114 ARG A CA 1
ATOM 893 C C . ARG A 1 114 ? -4.461 6.219 8.361 1.00 92.38 114 ARG A C 1
ATOM 895 O O . ARG A 1 114 ? -5.312 6.506 9.202 1.00 92.38 114 ARG A O 1
ATOM 902 N N . VAL A 1 115 ? -3.891 5.018 8.304 1.00 94.69 115 VAL A N 1
ATOM 903 C CA . VAL A 1 115 ? -4.165 3.948 9.272 1.00 94.69 115 VAL A CA 1
ATOM 904 C C . VAL A 1 115 ? -2.856 3.540 9.942 1.00 94.69 115 VAL A C 1
ATOM 906 O O . VAL A 1 115 ? -2.063 2.811 9.339 1.00 94.69 115 VAL A O 1
ATOM 909 N N . PRO A 1 116 ? -2.629 3.957 11.200 1.00 94.81 116 PRO A N 1
ATOM 910 C CA . PRO A 1 116 ? -1.475 3.522 11.975 1.00 94.81 116 PRO A CA 1
ATOM 911 C C . PRO A 1 116 ? -1.398 1.999 12.114 1.00 94.81 116 PRO A C 1
ATOM 913 O O . PRO A 1 116 ? -2.407 1.334 12.367 1.00 94.81 116 PRO A O 1
ATOM 916 N N . PHE A 1 117 ? -0.196 1.421 12.028 1.00 95.12 117 PHE A N 1
ATOM 917 C CA . PHE A 1 117 ? -0.012 -0.034 12.081 1.00 95.12 117 PHE A CA 1
ATOM 918 C C . PHE A 1 117 ? -0.520 -0.668 13.375 1.00 95.12 117 PHE A C 1
ATOM 920 O O . PHE A 1 117 ? -0.969 -1.816 13.349 1.00 95.12 117 PHE A O 1
ATOM 927 N N . HIS A 1 118 ? -0.518 0.058 14.495 1.00 94.19 118 HIS A N 1
ATOM 928 C CA . HIS A 1 118 ? -1.071 -0.457 15.748 1.00 94.19 118 HIS A CA 1
ATOM 929 C C . HIS A 1 118 ? -2.575 -0.768 15.644 1.00 94.19 118 HIS A C 1
ATOM 931 O O . HIS A 1 118 ? -3.044 -1.688 16.313 1.00 94.19 118 HIS A O 1
ATOM 937 N N . ARG A 1 119 ? -3.324 -0.079 14.765 1.00 94.06 119 ARG A N 1
ATOM 938 C CA . ARG A 1 119 ? -4.742 -0.379 14.487 1.00 94.06 119 ARG A CA 1
ATOM 939 C C . ARG A 1 119 ? -4.933 -1.689 13.725 1.00 94.06 119 ARG A C 1
ATOM 941 O O . ARG A 1 119 ? -6.006 -2.272 13.785 1.00 94.06 119 ARG A O 1
ATOM 948 N N . THR A 1 120 ? -3.898 -2.165 13.035 1.00 95.00 120 THR A N 1
ATOM 949 C CA . THR A 1 120 ? -3.919 -3.435 12.289 1.00 95.00 120 THR A CA 1
ATOM 950 C C . THR A 1 120 ? -3.446 -4.632 13.118 1.00 95.00 120 THR A C 1
ATOM 952 O O . THR A 1 120 ? -3.280 -5.732 12.591 1.00 95.00 120 THR A O 1
ATOM 955 N N . ARG A 1 121 ? -3.212 -4.447 14.427 1.00 94.06 121 ARG A N 1
ATOM 956 C CA . ARG A 1 121 ? -2.724 -5.506 15.317 1.00 94.06 121 ARG A CA 1
ATOM 957 C C . ARG A 1 121 ? -3.664 -6.713 15.295 1.00 94.06 121 ARG A C 1
ATOM 959 O O . ARG A 1 121 ? -4.869 -6.582 15.473 1.00 94.06 121 ARG A O 1
ATOM 966 N N . GLY A 1 122 ? -3.089 -7.900 15.109 1.00 94.50 122 GLY A N 1
ATOM 967 C CA . GLY A 1 122 ? -3.837 -9.157 15.026 1.00 94.50 122 GLY A CA 1
ATOM 968 C C . GLY A 1 122 ? -4.407 -9.474 13.640 1.00 94.50 122 GLY A C 1
ATOM 969 O O . GLY A 1 122 ? -4.799 -10.618 13.417 1.00 94.50 122 GLY A O 1
ATOM 970 N N . LEU A 1 123 ? -4.396 -8.530 12.692 1.00 96.81 123 LEU A N 1
ATOM 971 C CA . LEU A 1 123 ? -4.753 -8.807 11.303 1.00 96.81 123 LEU A CA 1
ATOM 972 C C . LEU A 1 123 ? -3.569 -9.483 10.598 1.00 96.81 123 LEU A C 1
ATOM 974 O O . LEU A 1 123 ? -2.471 -8.926 10.521 1.00 96.81 123 LEU A O 1
ATOM 978 N N . ARG A 1 124 ? -3.781 -10.710 10.119 1.00 98.06 124 ARG A N 1
ATOM 979 C CA . ARG A 1 124 ? -2.748 -11.575 9.533 1.00 98.06 124 ARG A CA 1
ATOM 980 C C . ARG A 1 124 ? -3.156 -12.029 8.144 1.00 98.06 124 ARG A C 1
ATOM 982 O O . ARG A 1 124 ? -4.344 -12.201 7.904 1.00 98.06 124 ARG A O 1
ATOM 989 N N . ASN A 1 125 ? -2.179 -12.217 7.261 1.00 97.81 125 ASN A N 1
ATOM 990 C CA . ASN A 1 125 ? -2.404 -12.624 5.877 1.00 97.81 125 ASN A CA 1
ATOM 991 C C . ASN A 1 125 ? -2.040 -14.109 5.671 1.00 97.81 125 ASN A C 1
ATOM 993 O O . ASN A 1 125 ? -0.847 -14.426 5.620 1.00 97.81 125 ASN A O 1
ATOM 997 N N . PRO A 1 126 ? -3.020 -15.023 5.518 1.00 97.94 126 PRO A N 1
ATOM 998 C CA . PRO A 1 126 ? -2.770 -16.442 5.261 1.00 97.94 126 PRO A CA 1
ATOM 999 C C . PRO A 1 126 ? -1.902 -16.709 4.027 1.00 97.94 126 PRO A C 1
ATOM 1001 O O . PRO A 1 126 ? -1.164 -17.688 4.015 1.00 97.94 126 PRO A O 1
ATOM 1004 N N . TRP A 1 127 ? -1.942 -15.830 3.020 1.00 97.50 127 TRP A N 1
ATOM 1005 C CA . TRP A 1 127 ? -1.140 -15.954 1.796 1.00 97.50 127 TRP A CA 1
ATOM 1006 C C . TRP A 1 127 ? 0.325 -15.549 1.974 1.00 97.50 127 TRP A C 1
ATOM 1008 O O . TRP A 1 127 ? 1.132 -15.742 1.073 1.00 97.50 127 TRP A O 1
ATOM 1018 N N . ASN A 1 128 ? 0.686 -15.019 3.144 1.00 96.94 128 ASN A N 1
ATOM 1019 C CA . ASN A 1 128 ? 2.045 -14.611 3.469 1.00 96.94 128 ASN A CA 1
ATOM 1020 C C . ASN A 1 128 ? 2.504 -15.222 4.801 1.00 96.94 128 ASN A C 1
ATOM 1022 O O . ASN A 1 128 ? 2.827 -14.503 5.750 1.00 96.94 128 ASN A O 1
ATOM 1026 N N . GLU A 1 129 ? 2.472 -16.556 4.893 1.00 97.12 129 GLU A N 1
ATOM 1027 C CA . GLU A 1 129 ? 2.875 -17.329 6.085 1.00 97.12 129 GLU A CA 1
ATOM 1028 C C . GLU A 1 129 ? 2.089 -16.950 7.355 1.00 97.12 129 GLU A C 1
ATOM 1030 O O . GLU A 1 129 ? 2.567 -17.098 8.480 1.00 97.12 129 GLU A O 1
ATOM 1035 N N . ASN A 1 130 ? 0.878 -16.406 7.194 1.00 96.31 130 ASN A N 1
ATOM 1036 C CA . ASN A 1 130 ? 0.066 -15.891 8.296 1.00 96.31 130 ASN A CA 1
ATOM 1037 C C . ASN A 1 130 ? 0.791 -14.824 9.154 1.00 96.31 130 ASN A C 1
ATOM 1039 O O . ASN A 1 130 ? 0.523 -14.655 10.355 1.00 96.31 130 ASN A O 1
ATOM 1043 N N . ARG A 1 131 ? 1.726 -14.084 8.543 1.00 97.00 131 ARG A N 1
ATOM 1044 C CA . ARG A 1 131 ? 2.397 -12.930 9.158 1.00 97.00 131 ARG A CA 1
ATOM 1045 C C . ARG A 1 131 ? 1.411 -11.778 9.347 1.00 97.00 131 ARG A C 1
ATOM 1047 O O . ARG A 1 131 ? 0.357 -11.735 8.710 1.00 97.00 131 ARG A O 1
ATOM 1054 N N . GLU A 1 132 ? 1.726 -10.858 10.263 1.00 96.25 132 GLU A N 1
ATOM 1055 C CA . GLU A 1 132 ? 0.931 -9.629 10.404 1.00 96.25 132 GLU A CA 1
ATOM 1056 C C . GLU A 1 132 ? 0.892 -8.882 9.074 1.00 96.25 132 GLU A C 1
ATOM 1058 O O . GLU A 1 132 ? 1.890 -8.833 8.364 1.00 96.25 132 GLU A O 1
ATOM 1063 N N . ILE A 1 133 ? -0.244 -8.266 8.759 1.00 95.94 133 ILE A N 1
ATOM 1064 C CA . ILE A 1 133 ? -0.480 -7.647 7.451 1.00 95.94 133 ILE A CA 1
ATOM 1065 C C . ILE A 1 133 ? 0.531 -6.547 7.095 1.00 95.94 133 ILE A C 1
ATOM 1067 O O . ILE A 1 133 ? 0.840 -6.350 5.928 1.00 95.94 133 ILE A O 1
ATOM 1071 N N . LYS A 1 134 ? 1.096 -5.877 8.109 1.00 94.00 134 LYS A N 1
ATOM 1072 C CA . LYS A 1 134 ? 2.164 -4.873 7.962 1.00 94.00 134 LYS A CA 1
ATOM 1073 C C . LYS A 1 134 ? 3.535 -5.462 7.597 1.00 94.00 134 LYS A C 1
ATOM 1075 O O . LYS A 1 134 ? 4.458 -4.714 7.302 1.00 94.00 134 LYS A O 1
ATOM 1080 N N . ILE A 1 135 ? 3.698 -6.783 7.689 1.00 93.44 135 ILE A N 1
ATOM 1081 C CA . ILE A 1 135 ? 4.923 -7.506 7.342 1.00 93.44 135 ILE A CA 1
ATOM 1082 C C . ILE A 1 135 ? 4.716 -8.078 5.943 1.00 93.44 135 ILE A C 1
ATOM 1084 O O . ILE A 1 135 ? 4.222 -9.192 5.777 1.00 93.44 135 ILE A O 1
ATOM 1088 N N . ALA A 1 136 ? 5.070 -7.293 4.935 1.00 91.62 136 ALA A N 1
ATOM 1089 C CA . ALA A 1 136 ? 4.902 -7.635 3.531 1.00 91.62 136 ALA A CA 1
ATOM 1090 C C . ALA A 1 136 ? 6.036 -7.016 2.706 1.00 91.62 136 ALA A C 1
ATOM 1092 O O . ALA A 1 136 ? 6.571 -5.969 3.071 1.00 91.62 136 ALA A O 1
ATOM 1093 N N . ARG A 1 137 ? 6.400 -7.667 1.599 1.00 89.81 137 ARG A N 1
ATOM 1094 C CA . ARG A 1 137 ? 7.206 -7.043 0.540 1.00 89.81 137 ARG A CA 1
ATOM 1095 C C . ARG A 1 137 ? 6.292 -6.263 -0.402 1.00 89.81 137 ARG A C 1
ATOM 1097 O O . ARG A 1 137 ? 5.079 -6.502 -0.418 1.00 89.81 137 ARG A O 1
ATOM 1104 N N . ASP A 1 138 ? 6.868 -5.374 -1.204 1.00 87.31 138 ASP A N 1
ATOM 1105 C CA . ASP A 1 138 ? 6.102 -4.744 -2.276 1.00 87.31 138 ASP A CA 1
ATOM 1106 C C . ASP A 1 138 ? 5.523 -5.811 -3.221 1.00 87.31 138 ASP A C 1
ATOM 1108 O O . ASP A 1 138 ? 6.139 -6.853 -3.449 1.00 87.31 138 ASP A O 1
ATOM 1112 N N . GLY A 1 139 ? 4.293 -5.597 -3.681 1.00 89.75 139 GLY A N 1
ATOM 1113 C CA . GLY A 1 139 ? 3.556 -6.570 -4.494 1.00 89.75 139 GLY A CA 1
ATOM 1114 C C . GLY A 1 139 ? 3.015 -7.807 -3.757 1.00 89.75 139 GLY A C 1
ATOM 1115 O O . GLY A 1 139 ? 2.431 -8.668 -4.406 1.00 89.75 139 GLY A O 1
ATOM 1116 N N . THR A 1 140 ? 3.152 -7.918 -2.428 1.00 94.88 140 THR A N 1
ATOM 1117 C CA . THR A 1 140 ? 2.566 -9.054 -1.683 1.00 94.88 140 THR A CA 1
ATOM 1118 C C . THR A 1 140 ? 1.038 -9.042 -1.788 1.00 94.88 140 THR A C 1
ATOM 1120 O O . THR A 1 140 ? 0.385 -8.091 -1.350 1.00 94.88 140 THR A O 1
ATOM 1123 N N . GLU A 1 141 ? 0.457 -10.122 -2.311 1.00 97.06 141 GLU A N 1
ATOM 1124 C CA . GLU A 1 141 ? -0.995 -10.293 -2.374 1.00 97.06 141 GLU A CA 1
ATOM 1125 C C . GLU A 1 141 ? -1.604 -10.518 -0.984 1.00 97.06 141 GLU A C 1
ATOM 1127 O O . GLU A 1 141 ? -1.011 -11.151 -0.107 1.00 97.06 141 GLU A O 1
ATOM 1132 N N . ILE A 1 142 ? -2.819 -10.008 -0.780 1.00 97.56 142 ILE A N 1
ATOM 1133 C CA . ILE A 1 142 ? -3.555 -10.105 0.483 1.00 97.56 142 ILE A CA 1
ATOM 1134 C C . ILE A 1 142 ? -4.824 -10.915 0.244 1.00 97.56 142 ILE A C 1
ATOM 1136 O O . ILE A 1 142 ? -5.574 -10.623 -0.687 1.00 97.56 142 ILE A O 1
ATOM 1140 N N . GLU A 1 143 ? -5.077 -11.890 1.118 1.00 98.06 143 GLU A N 1
ATOM 1141 C CA . GLU A 1 143 ? -6.304 -12.688 1.081 1.00 98.06 143 GLU A CA 1
ATOM 1142 C C . GLU A 1 143 ? -7.560 -11.779 1.129 1.00 98.06 143 GLU A C 1
A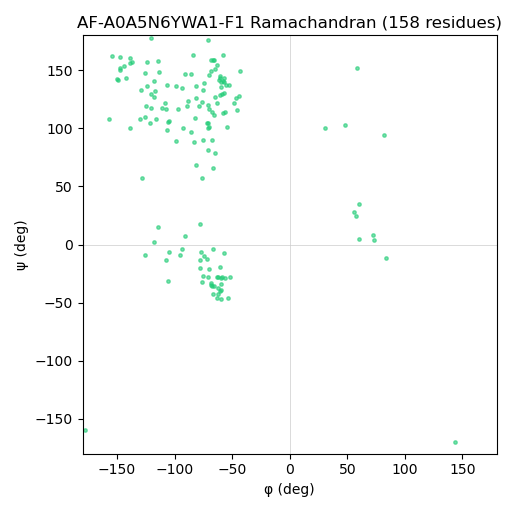TOM 1144 O O . GLU A 1 143 ? -7.578 -10.819 1.905 1.00 98.06 143 GLU A O 1
ATOM 1149 N N . PRO A 1 144 ? -8.611 -12.031 0.319 1.00 97.81 144 PRO A N 1
ATOM 1150 C CA . PRO A 1 144 ? -9.745 -11.124 0.157 1.00 97.81 144 PRO A CA 1
ATOM 1151 C C . PRO A 1 144 ? -10.438 -10.708 1.455 1.00 97.81 144 PRO A C 1
ATOM 1153 O O . PRO A 1 144 ? -10.685 -9.517 1.642 1.00 97.81 144 PRO A O 1
ATOM 1156 N N . ALA A 1 145 ? -10.725 -11.641 2.368 1.00 97.69 145 ALA A N 1
ATOM 1157 C CA . ALA A 1 145 ? -11.395 -11.316 3.627 1.00 97.69 145 ALA A CA 1
ATOM 1158 C C . ALA A 1 145 ? -10.495 -10.485 4.559 1.00 97.69 145 ALA A C 1
ATOM 1160 O O . ALA A 1 145 ? -10.962 -9.590 5.269 1.00 97.69 145 ALA A O 1
ATOM 1161 N N . VAL A 1 146 ? -9.187 -10.739 4.548 1.00 97.62 146 VAL A N 1
ATOM 1162 C CA . VAL A 1 146 ? -8.184 -9.930 5.252 1.00 97.62 146 VAL A CA 1
ATOM 1163 C C . VAL A 1 146 ? -8.078 -8.529 4.640 1.00 97.62 146 VAL A C 1
ATOM 1165 O O . VAL A 1 146 ? -8.038 -7.539 5.376 1.00 97.62 146 VAL A O 1
ATOM 1168 N N . GLY A 1 147 ? -8.079 -8.430 3.309 1.00 96.94 147 GLY A N 1
ATOM 1169 C CA . GLY A 1 147 ? -8.061 -7.169 2.571 1.00 96.94 147 GLY A CA 1
ATOM 1170 C C . GLY A 1 147 ? -9.301 -6.319 2.842 1.00 96.94 147 GLY A C 1
ATOM 1171 O O . GLY A 1 147 ? -9.178 -5.125 3.105 1.00 96.94 147 GLY A O 1
ATOM 1172 N N . GLU A 1 148 ? -10.484 -6.934 2.874 1.00 97.19 148 GLU A N 1
ATOM 1173 C CA . GLU A 1 148 ? -11.737 -6.261 3.224 1.00 97.19 148 GLU A CA 1
ATOM 1174 C C . GLU A 1 148 ? -11.678 -5.662 4.637 1.00 97.19 148 GLU A C 1
ATOM 1176 O O . GLU A 1 148 ? -11.982 -4.482 4.828 1.00 97.19 148 GLU A O 1
ATOM 1181 N N . ARG A 1 149 ? -11.205 -6.433 5.625 1.00 96.88 149 ARG A N 1
ATOM 1182 C CA . ARG A 1 149 ? -11.015 -5.938 6.999 1.00 96.88 149 ARG A CA 1
ATOM 1183 C C . ARG A 1 149 ? -10.029 -4.777 7.062 1.00 96.88 149 ARG A C 1
ATOM 1185 O O . ARG A 1 149 ? -10.266 -3.825 7.801 1.00 96.88 149 ARG A O 1
ATOM 1192 N N . LEU A 1 150 ? -8.939 -4.829 6.294 1.00 96.44 150 LEU A N 1
ATOM 1193 C CA . LEU A 1 150 ? -7.990 -3.719 6.221 1.00 96.44 150 LEU A CA 1
ATOM 1194 C C . LEU A 1 150 ? -8.656 -2.464 5.646 1.00 96.44 150 LEU A C 1
ATOM 1196 O O . LEU A 1 150 ? -8.512 -1.392 6.226 1.00 96.44 150 LEU A O 1
ATOM 1200 N N . VAL A 1 151 ? -9.420 -2.591 4.556 1.00 96.69 151 VAL A N 1
ATOM 1201 C CA . VAL A 1 151 ? -10.165 -1.480 3.940 1.00 96.69 151 VAL A CA 1
ATOM 1202 C C . VAL A 1 151 ? -11.170 -0.868 4.921 1.00 96.69 151 VAL A C 1
ATOM 1204 O O . VAL A 1 151 ? -11.290 0.353 4.987 1.00 96.69 151 VAL A O 1
ATOM 1207 N N . GLN A 1 152 ? -11.851 -1.670 5.743 1.00 95.69 152 GLN A N 1
ATOM 1208 C CA . GLN A 1 152 ? -12.779 -1.160 6.763 1.00 95.69 152 GLN A CA 1
ATOM 1209 C C . GLN A 1 152 ? -12.095 -0.234 7.787 1.00 95.69 152 GLN A C 1
ATOM 1211 O O . GLN A 1 152 ? -12.697 0.752 8.221 1.00 95.69 152 GLN A O 1
ATOM 1216 N N . LEU A 1 153 ? -10.823 -0.479 8.130 1.00 94.88 153 LEU A N 1
ATOM 1217 C CA . LEU A 1 153 ? -10.075 0.374 9.065 1.00 94.88 153 LEU A CA 1
ATOM 1218 C C . LEU A 1 153 ? -9.872 1.809 8.551 1.00 94.88 153 LEU A C 1
ATOM 1220 O O . LEU A 1 153 ? -9.810 2.720 9.374 1.00 94.88 153 LEU A O 1
ATOM 1224 N N . PHE A 1 154 ? -9.836 2.017 7.228 1.00 93.94 154 PHE A N 1
ATOM 1225 C CA . PHE A 1 154 ? -9.756 3.346 6.594 1.00 93.94 154 PHE A CA 1
ATOM 1226 C C . PHE A 1 154 ? -11.065 4.136 6.633 1.00 93.94 154 PHE A C 1
ATOM 1228 O O . PHE A 1 154 ? -11.067 5.293 6.249 1.00 93.94 154 PHE A O 1
ATOM 1235 N N . HIS A 1 155 ? -12.178 3.520 7.031 1.00 92.62 155 HIS A N 1
ATOM 1236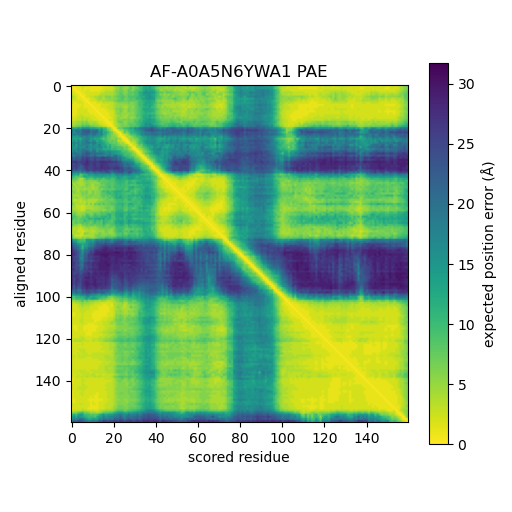 C CA . HIS A 1 155 ? -13.479 4.197 7.133 1.00 92.62 155 HIS A CA 1
ATOM 1237 C C . HIS A 1 155 ? -14.008 4.194 8.567 1.00 92.62 155 HIS A C 1
ATOM 1239 O O . HIS A 1 155 ? -15.113 4.660 8.837 1.00 92.62 155 HIS A O 1
ATOM 1245 N N . THR A 1 156 ? -13.230 3.634 9.495 1.00 87.06 156 THR A N 1
ATOM 1246 C CA . THR A 1 156 ? -13.576 3.610 10.909 1.00 87.06 156 THR A CA 1
ATOM 1247 C C . THR A 1 156 ? -12.846 4.766 11.588 1.00 87.06 156 THR A C 1
ATOM 1249 O O . THR A 1 156 ? -11.608 4.737 11.630 1.00 87.06 156 THR A O 1
ATOM 1252 N N . PRO A 1 157 ? -13.560 5.758 12.145 1.00 74.94 157 PRO A N 1
ATOM 1253 C CA . PRO A 1 157 ? -12.930 6.850 12.872 1.00 74.94 157 PRO A CA 1
ATOM 1254 C C . PRO A 1 157 ? -12.133 6.284 14.049 1.00 74.94 157 PRO A C 1
ATOM 1256 O O . PRO A 1 157 ? -12.585 5.372 14.744 1.00 74.94 157 PRO A O 1
ATOM 1259 N N . TYR A 1 158 ? -10.917 6.788 14.243 1.00 66.25 158 TYR A N 1
ATOM 1260 C CA . TYR A 1 158 ? -10.115 6.419 15.402 1.00 66.25 158 TYR A CA 1
ATOM 1261 C C . TYR A 1 158 ? -10.748 7.056 16.649 1.00 66.25 158 TYR A C 1
ATOM 1263 O O . TYR A 1 158 ? -10.877 8.282 16.672 1.00 66.25 158 TYR A O 1
ATOM 1271 N N . PRO A 1 159 ? -11.179 6.279 17.662 1.00 64.50 159 PRO A N 1
ATOM 1272 C CA . PRO A 1 159 ? -11.528 6.863 18.946 1.00 64.50 159 PRO A CA 1
ATOM 1273 C C . PRO A 1 159 ? -10.233 7.426 19.539 1.00 64.50 159 PRO A C 1
ATOM 1275 O O . PRO A 1 159 ? -9.297 6.668 19.798 1.00 64.50 159 PRO A O 1
ATOM 1278 N N . GLY A 1 160 ? -10.162 8.756 19.614 1.00 55.75 160 GLY A N 1
ATOM 1279 C CA . GLY A 1 160 ? -9.025 9.488 20.174 1.00 55.75 160 GLY A CA 1
ATOM 1280 C C . GLY A 1 160 ? -8.763 9.158 21.635 1.00 55.75 160 GLY A C 1
ATOM 1281 O O . GLY A 1 160 ? -9.721 8.757 22.335 1.00 55.75 160 GLY A O 1
#

Solvent-accessible surface area (backbone atoms only — not comparable to full-atom values): 10313 Å² total; per-residue (Å²): 112,41,68,45,45,85,57,64,32,32,42,27,33,54,44,78,73,47,69,78,47,95,49,66,74,58,58,68,72,49,80,85,77,82,84,78,85,73,76,94,60,59,61,50,75,45,80,40,78,60,56,101,76,45,70,36,26,32,38,41,35,32,63,81,77,51,45,72,49,59,35,44,66,56,96,71,70,84,56,88,74,84,73,89,74,85,82,77,88,74,81,83,80,89,70,71,92,65,72,61,82,73,70,61,58,49,66,43,80,76,42,73,48,73,40,52,47,78,81,48,65,90,43,46,22,73,76,53,87,50,32,48,61,90,67,66,62,91,88,62,72,65,42,66,73,52,45,52,56,54,55,50,54,65,74,49,82,78,86,127

Mean predicted aligned error: 11.33 Å

Foldseek 3Di:
DADAAPPQKGQADKAFPDDLDPPVVQVVPDPDDDPPDDDPPQWDWAWDPDDPRGHTWIWIQRQVVLDIHIHHDDPPPPDPDPDDDDDPDDDDPPDDGHPDPGGDTDIGTPARAMGRLVNQPPLFAVQPVRHRPVPDDPPRDGDPVSVVVVNVSRVDDDPD

Nearest PDB structures (foldseek):
  8k2e-assembly1_B  TM=7.272E-01  e=3.715E-04  Homo sapiens
  6t0x-assembly2_B  TM=7.845E-01  e=1.120E-03  Homo sapiens
  8q4v-assembly2_B  TM=7.243E-01  e=4.466E-04  Homo sapiens
  6zda-assembly2_B  TM=7.715E-01  e=1.191E-03  Homo sapiens
  7pjb-assembly2_B  TM=7.128E-01  e=4.466E-04  Homo sapiens

Sequence (160 aa):
MFSANKSGEYYGYARMMSRIQEDDGLTMEMPSRSNHHTEPDDLNLIPTPATSTAPNGRIINDLARGIVFWEADSSEDEDGSKFERSVTDVEAVEESGFQSIGKPFRIQWLSTERVPFHRTRGLRNPWNENREIKIARDGTEIEPAVGERLVQLFHTPYPG